Protein AF-A0A7C2ISZ1-F1 (afdb_monomer_lite)

pLDDT: mean 76.81, std 23.56, range [30.48, 97.44]

Radius of gyration: 20.72 Å; chains: 1; bounding box: 56×59×40 Å

Structure (mmCIF, N/CA/C/O backbone):
data_AF-A0A7C2ISZ1-F1
#
_entry.id   AF-A0A7C2ISZ1-F1
#
loop_
_atom_site.group_PDB
_atom_site.id
_atom_site.type_symbol
_atom_site.label_atom_id
_atom_site.label_alt_id
_atom_site.label_comp_id
_atom_site.label_asym_id
_atom_site.label_entity_id
_atom_site.label_seq_id
_atom_site.pdbx_PDB_ins_code
_atom_site.Cartn_x
_atom_site.Cartn_y
_atom_site.Cartn_z
_atom_site.occupancy
_atom_site.B_iso_or_equiv
_atom_site.auth_seq_id
_atom_site.auth_comp_id
_atom_site.auth_asym_id
_atom_site.auth_atom_id
_atom_site.pdbx_PDB_model_num
ATOM 1 N N . MET A 1 1 ? -34.722 -47.694 -7.011 1.00 45.47 1 MET A N 1
ATOM 2 C CA . MET A 1 1 ? -33.798 -48.742 -7.490 1.00 45.47 1 MET A CA 1
ATOM 3 C C . MET A 1 1 ? -33.853 -48.761 -9.009 1.00 45.47 1 MET A C 1
ATOM 5 O O . MET A 1 1 ? -34.831 -49.248 -9.549 1.00 45.47 1 MET A O 1
ATOM 9 N N . LEU A 1 2 ? -32.881 -48.117 -9.660 1.00 36.44 2 LEU A N 1
ATOM 10 C CA . LEU A 1 2 ? -32.377 -48.384 -11.016 1.00 36.44 2 LEU A CA 1
ATOM 11 C C . LEU A 1 2 ? -31.318 -47.314 -11.303 1.00 36.44 2 LEU A C 1
ATOM 13 O O . LEU A 1 2 ? -31.613 -46.152 -11.563 1.00 36.44 2 LEU A O 1
ATOM 17 N N . THR A 1 3 ? -30.070 -47.721 -11.118 1.00 39.59 3 THR A N 1
ATOM 18 C CA . THR A 1 3 ? -28.857 -46.961 -11.388 1.00 39.59 3 THR A CA 1
ATOM 19 C C . THR A 1 3 ? -28.604 -46.921 -12.893 1.00 39.59 3 THR A C 1
ATOM 21 O O . THR A 1 3 ? -28.701 -47.939 -13.576 1.00 39.59 3 THR A O 1
ATOM 24 N N . ARG A 1 4 ? -28.233 -45.752 -13.422 1.00 34.38 4 ARG A N 1
ATOM 25 C CA . ARG A 1 4 ? -27.543 -45.648 -14.712 1.00 34.38 4 ARG A CA 1
ATOM 26 C C . ARG A 1 4 ? -26.405 -44.647 -14.600 1.00 34.38 4 ARG A C 1
ATOM 28 O O . ARG A 1 4 ? -26.582 -43.443 -14.731 1.00 34.38 4 ARG A O 1
ATOM 35 N N . THR A 1 5 ? -25.230 -45.194 -14.335 1.00 41.28 5 THR A N 1
ATOM 36 C CA . THR A 1 5 ? -23.928 -44.596 -14.606 1.00 41.28 5 THR A CA 1
ATOM 37 C C . THR A 1 5 ? -23.737 -44.520 -16.119 1.00 41.28 5 THR A C 1
ATOM 39 O O . THR A 1 5 ? -23.880 -45.532 -16.803 1.00 41.28 5 THR A O 1
ATOM 42 N N . VAL A 1 6 ? -23.383 -43.345 -16.642 1.00 44.47 6 VAL A N 1
ATOM 43 C CA . VAL A 1 6 ? -22.763 -43.223 -17.966 1.00 44.47 6 VAL A CA 1
ATOM 44 C C . VAL A 1 6 ? -21.570 -42.286 -17.844 1.00 44.47 6 VAL A C 1
ATOM 46 O O . VAL A 1 6 ? -21.698 -41.070 -17.750 1.00 44.47 6 VAL A O 1
ATOM 49 N N . SER A 1 7 ? -20.399 -42.908 -17.816 1.00 44.41 7 SER A N 1
ATOM 50 C CA . SER A 1 7 ? -19.099 -42.321 -18.095 1.00 44.41 7 SER A CA 1
ATOM 51 C C . SER A 1 7 ? -18.958 -42.046 -19.593 1.00 44.41 7 SER A C 1
ATOM 53 O O . SER A 1 7 ? -19.218 -42.939 -20.399 1.00 44.41 7 SER A O 1
ATOM 55 N N . SER A 1 8 ? -18.484 -40.865 -19.981 1.00 38.34 8 SER A N 1
ATOM 56 C CA . SER A 1 8 ? -17.553 -40.704 -21.110 1.00 38.34 8 SER A CA 1
ATOM 57 C C . SER A 1 8 ? -17.121 -39.247 -21.256 1.00 38.34 8 SER A C 1
ATOM 59 O O . SER A 1 8 ? -17.937 -38.331 -21.322 1.00 38.34 8 SER A O 1
ATOM 61 N N . LEU A 1 9 ? -15.799 -39.074 -21.307 1.00 44.91 9 LEU A N 1
ATOM 62 C CA . LEU A 1 9 ? -15.098 -37.899 -21.806 1.00 44.91 9 LEU A CA 1
ATOM 63 C C . LEU A 1 9 ? -15.759 -37.382 -23.090 1.00 44.91 9 LEU A C 1
ATOM 65 O O . LEU A 1 9 ? -15.868 -38.107 -24.077 1.00 44.91 9 LEU A O 1
ATOM 69 N N . GLY A 1 10 ? -16.114 -36.103 -23.096 1.00 30.48 10 GLY A N 1
ATOM 70 C CA . GLY A 1 10 ? -16.545 -35.396 -24.291 1.00 30.48 10 GLY A CA 1
ATOM 71 C C . GLY A 1 10 ? -16.126 -33.941 -24.194 1.00 30.48 10 GLY A C 1
ATOM 72 O O . GLY A 1 10 ? -16.790 -33.151 -23.531 1.00 30.48 10 GLY A O 1
ATOM 73 N N . TRP A 1 11 ? -15.021 -33.591 -24.853 1.00 36.66 11 TRP A N 1
ATOM 74 C CA . TRP A 1 11 ? -14.612 -32.205 -25.066 1.00 36.66 11 TRP A CA 1
ATOM 75 C C . TRP A 1 11 ? -15.662 -31.537 -25.955 1.00 36.66 11 TRP A C 1
ATOM 77 O O . TRP A 1 11 ? -15.658 -31.689 -27.177 1.00 36.66 11 TRP A O 1
ATOM 87 N N . ARG A 1 12 ? -16.617 -30.838 -25.340 1.00 35.25 12 ARG A N 1
ATOM 88 C CA . ARG A 1 12 ? -17.574 -29.999 -26.058 1.00 35.25 12 ARG A CA 1
ATOM 89 C C . ARG A 1 12 ? -17.007 -28.589 -26.148 1.00 35.25 12 ARG A C 1
ATOM 91 O O . ARG A 1 12 ? -16.750 -27.943 -25.141 1.00 35.25 12 ARG A O 1
ATOM 98 N N . LYS A 1 13 ? -16.814 -28.154 -27.393 1.00 39.44 13 LYS A N 1
ATOM 99 C CA . LYS A 1 13 ? -16.612 -26.772 -27.840 1.00 39.44 13 LYS A CA 1
ATOM 100 C C . LYS A 1 13 ? -17.464 -25.816 -26.989 1.00 39.44 13 LYS A C 1
ATOM 102 O O . LYS A 1 13 ? -18.690 -25.875 -27.063 1.00 39.44 13 LYS A O 1
ATOM 107 N N . ILE A 1 14 ? -16.828 -24.953 -26.199 1.00 41.53 14 ILE A N 1
ATOM 108 C CA . ILE A 1 14 ? -17.513 -23.870 -25.484 1.00 41.53 14 ILE A CA 1
ATOM 109 C C . ILE A 1 14 ? -17.666 -22.721 -26.480 1.00 41.53 14 ILE A C 1
ATOM 111 O O . ILE A 1 14 ? -16.791 -21.875 -26.630 1.00 41.53 14 ILE A O 1
ATOM 115 N N . SER A 1 15 ? -18.758 -22.737 -27.237 1.00 41.94 15 SER A N 1
ATOM 116 C CA . SER A 1 15 ? -19.287 -21.530 -27.865 1.00 41.94 15 SER A CA 1
ATOM 117 C 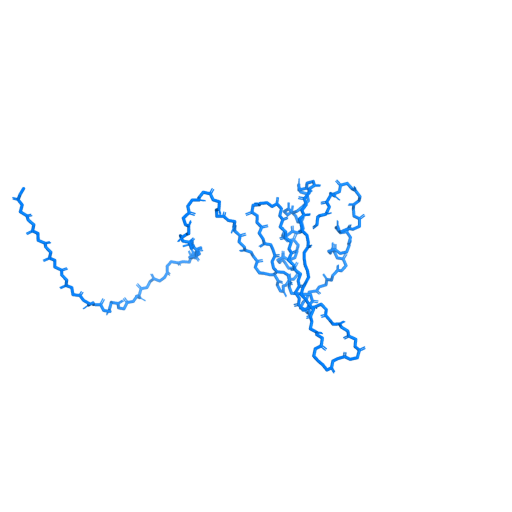C . SER A 1 15 ? -20.244 -20.876 -26.873 1.00 41.94 15 SER A C 1
ATOM 119 O O . SER A 1 15 ? -21.129 -21.565 -26.367 1.00 41.94 15 SER A O 1
ATOM 121 N N . CYS A 1 16 ? -20.069 -19.565 -26.674 1.00 32.84 16 CYS A N 1
ATOM 122 C CA . CYS A 1 16 ? -20.846 -18.657 -25.817 1.00 32.84 16 CYS A CA 1
ATOM 123 C C . CYS A 1 16 ? -20.320 -18.538 -24.373 1.00 32.84 16 CYS A C 1
ATOM 125 O O . CYS A 1 16 ? -20.858 -19.138 -23.447 1.00 32.84 16 CYS A O 1
ATOM 127 N N . LEU A 1 17 ? -19.282 -17.714 -24.181 1.00 43.31 17 LEU A N 1
ATOM 128 C CA . LEU A 1 17 ? -18.972 -17.129 -22.873 1.00 43.31 17 LEU A CA 1
ATOM 129 C C . LEU A 1 17 ? -19.955 -15.967 -22.620 1.00 43.31 17 LEU A C 1
ATOM 131 O O . LEU A 1 17 ? -19.984 -15.042 -23.436 1.00 43.31 17 LEU A O 1
ATOM 135 N N . PRO A 1 18 ? -20.765 -15.975 -21.547 1.00 39.19 18 PRO A N 1
ATOM 136 C CA . PRO A 1 18 ? -21.414 -14.754 -21.079 1.00 39.19 18 PRO A CA 1
ATOM 137 C C . PRO A 1 18 ? -20.346 -13.776 -20.548 1.00 39.19 18 PRO A C 1
ATOM 139 O O . PRO A 1 18 ? -19.317 -14.223 -20.032 1.00 39.19 18 PRO A O 1
ATOM 142 N N . PRO A 1 19 ? -20.543 -12.449 -20.665 1.00 48.84 19 PRO A N 1
ATOM 143 C CA . PRO A 1 19 ? -19.635 -11.494 -20.051 1.00 48.84 19 PRO A CA 1
ATOM 144 C C . PRO A 1 19 ? -19.824 -11.542 -18.528 1.00 48.84 19 PRO A C 1
ATOM 146 O O . PRO A 1 19 ? -20.954 -11.630 -18.053 1.00 48.84 19 PRO A O 1
ATOM 149 N N . LEU A 1 20 ? -18.709 -11.439 -17.797 1.00 46.62 20 LEU A N 1
ATOM 150 C CA . LEU A 1 20 ? -18.579 -11.486 -16.329 1.00 46.62 20 LEU A CA 1
ATOM 151 C C . LEU A 1 20 ? -18.564 -12.903 -15.729 1.00 46.62 20 LEU A C 1
ATOM 153 O O . LEU A 1 20 ? -19.437 -13.299 -14.962 1.00 46.62 20 LEU A O 1
ATOM 157 N N . ALA A 1 21 ? -17.513 -13.662 -16.042 1.00 36.69 21 ALA A N 1
ATOM 158 C CA . ALA A 1 21 ? -17.129 -14.814 -15.236 1.00 36.69 21 ALA A CA 1
ATOM 159 C C . ALA A 1 21 ? -16.284 -14.330 -14.044 1.00 36.69 21 ALA A C 1
ATOM 161 O O . ALA A 1 21 ? -15.071 -14.173 -14.159 1.00 36.69 21 ALA A O 1
ATOM 162 N N . THR A 1 22 ? -16.930 -14.070 -12.906 1.00 44.41 22 THR A N 1
ATOM 163 C CA . THR A 1 22 ? -16.241 -14.012 -11.611 1.00 44.41 22 THR A CA 1
ATOM 164 C C . THR A 1 22 ? -15.745 -15.419 -11.287 1.00 44.41 22 THR A C 1
ATOM 166 O O . THR A 1 22 ? -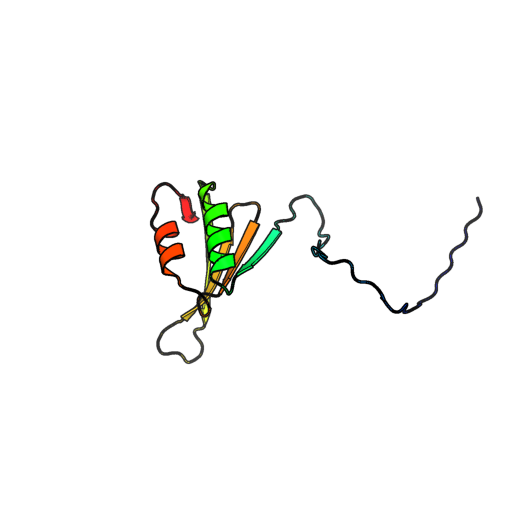16.543 -16.355 -11.160 1.00 44.41 22 THR A O 1
ATOM 169 N N . TRP A 1 23 ? -14.428 -15.590 -11.200 1.00 42.28 23 TRP A N 1
ATOM 170 C CA . TRP A 1 23 ? -13.802 -16.865 -10.864 1.00 42.28 23 TRP A CA 1
ATOM 171 C C . TRP A 1 23 ? -13.977 -17.146 -9.369 1.00 42.28 23 TRP A C 1
ATOM 173 O O . TRP A 1 23 ? -13.201 -16.675 -8.550 1.00 42.28 23 TRP A O 1
ATOM 183 N N . HIS A 1 24 ? -14.993 -17.929 -9.008 1.00 42.22 24 HIS A N 1
ATOM 184 C CA . HIS A 1 24 ? -15.132 -18.439 -7.644 1.00 42.22 24 HIS A CA 1
ATOM 185 C C . HIS A 1 24 ? -14.280 -19.703 -7.490 1.00 42.22 24 HIS A C 1
ATOM 187 O O . HIS A 1 24 ? -14.589 -20.749 -8.070 1.00 42.22 24 HIS A O 1
ATOM 193 N N . VAL A 1 25 ? -13.204 -19.622 -6.709 1.00 51.28 25 VAL A N 1
ATOM 194 C CA . VAL A 1 25 ? -12.370 -20.781 -6.363 1.00 51.28 25 VAL A CA 1
ATOM 195 C C . VAL A 1 25 ? -12.933 -21.415 -5.092 1.00 51.28 25 VAL A C 1
ATOM 197 O O . VAL A 1 25 ? -12.786 -20.874 -4.005 1.00 51.28 25 VAL A O 1
ATOM 200 N N . ASN A 1 26 ? -13.599 -22.565 -5.213 1.00 41.12 26 ASN A N 1
ATOM 201 C CA . ASN A 1 26 ? -14.127 -23.301 -4.059 1.00 41.12 26 ASN A CA 1
ATOM 202 C C . ASN A 1 26 ? -12.981 -23.897 -3.221 1.00 41.12 26 ASN A C 1
ATOM 204 O O . ASN A 1 26 ? -12.420 -24.934 -3.580 1.00 41.12 26 ASN A O 1
ATOM 208 N N . LEU A 1 27 ? -12.669 -23.268 -2.087 1.00 47.44 27 LEU A N 1
ATOM 209 C CA . LEU A 1 27 ? -11.837 -23.829 -1.022 1.00 47.44 27 LEU A CA 1
ATOM 210 C C . LEU A 1 27 ? -12.666 -23.896 0.272 1.00 47.44 27 LEU A C 1
ATOM 212 O O . LEU A 1 27 ? -13.479 -23.027 0.569 1.00 47.44 27 LEU A O 1
ATOM 216 N N . TYR A 1 28 ? -12.522 -25.008 0.982 1.00 47.22 28 TYR A N 1
ATOM 217 C CA . TYR A 1 28 ? -13.369 -25.484 2.074 1.00 47.22 28 TYR A CA 1
ATOM 218 C C . TYR A 1 28 ? -13.476 -24.490 3.258 1.00 47.22 28 TYR A C 1
ATOM 220 O O . TYR A 1 28 ? -12.471 -23.955 3.707 1.00 47.22 28 TYR A O 1
ATOM 228 N N . ASN A 1 29 ? -14.694 -24.321 3.799 1.00 48.12 29 ASN A N 1
ATOM 229 C CA . ASN A 1 29 ? -15.067 -23.542 4.999 1.00 48.12 29 ASN A CA 1
ATOM 230 C C . ASN A 1 29 ? -14.846 -22.002 4.976 1.00 48.12 29 ASN A C 1
ATOM 232 O O . ASN A 1 29 ? -13.922 -21.473 5.578 1.00 48.12 29 ASN A O 1
ATOM 236 N N . GLY A 1 30 ? -15.842 -21.267 4.465 1.00 50.84 30 GLY A N 1
ATOM 237 C CA . GLY A 1 30 ? -16.459 -20.155 5.213 1.00 50.84 30 GLY A CA 1
ATOM 238 C C . GLY A 1 30 ? -15.921 -18.724 5.078 1.00 50.84 30 GLY A C 1
ATOM 239 O O . GLY A 1 30 ? -16.648 -17.823 5.478 1.00 50.84 30 GLY A O 1
ATOM 240 N N . PHE A 1 31 ? -14.747 -18.481 4.495 1.00 55.12 31 PHE A N 1
ATOM 241 C CA . PHE A 1 31 ? -14.264 -17.120 4.210 1.00 55.12 31 PHE A CA 1
ATOM 242 C C . PHE A 1 31 ? -13.576 -17.094 2.843 1.00 55.12 31 PHE A C 1
ATOM 244 O O . PHE A 1 31 ? -12.391 -17.396 2.722 1.00 55.12 31 PHE A O 1
ATOM 251 N N . MET A 1 32 ? -14.345 -16.801 1.794 1.00 60.53 32 MET A N 1
ATOM 252 C CA . MET A 1 32 ? -13.780 -16.467 0.489 1.00 60.53 32 MET A CA 1
ATOM 253 C C . MET A 1 32 ? -13.493 -14.971 0.512 1.00 60.53 32 MET A C 1
ATOM 255 O O . MET A 1 32 ? -14.424 -14.176 0.552 1.00 60.53 32 MET A O 1
ATOM 259 N N . VAL A 1 33 ? -12.214 -14.616 0.568 1.00 68.62 33 VAL A N 1
ATOM 260 C CA . VAL A 1 33 ? -11.762 -13.230 0.448 1.00 68.62 33 VAL A CA 1
ATOM 261 C C . VAL A 1 33 ? -11.602 -12.952 -1.042 1.00 68.62 33 VAL A C 1
ATOM 263 O O . VAL A 1 33 ? -10.867 -13.671 -1.727 1.00 68.62 33 VAL A O 1
ATOM 266 N N . ASP A 1 34 ? -12.329 -11.962 -1.552 1.00 88.56 34 ASP A N 1
ATOM 267 C CA . ASP A 1 34 ? -12.216 -11.557 -2.952 1.00 88.56 34 ASP A CA 1
ATOM 268 C C . ASP A 1 34 ? -10.863 -10.877 -3.180 1.00 88.56 34 ASP A C 1
ATOM 270 O O . ASP A 1 34 ? -10.299 -10.271 -2.268 1.00 88.56 34 ASP A O 1
ATOM 274 N N . TYR A 1 35 ? -10.322 -10.954 -4.397 1.00 94.00 35 TYR A N 1
ATOM 275 C CA . TYR A 1 35 ? -9.089 -10.244 -4.735 1.00 94.00 35 TYR A CA 1
ATOM 276 C C . TYR A 1 35 ? -9.226 -9.403 -6.003 1.00 94.00 35 TYR A C 1
ATOM 278 O O . TYR A 1 35 ? -9.963 -9.749 -6.930 1.00 94.00 35 TYR A O 1
ATOM 286 N N . GLN A 1 36 ? -8.488 -8.294 -6.051 1.00 96.25 36 GLN A N 1
ATOM 287 C CA . GLN A 1 36 ? -8.439 -7.378 -7.188 1.00 96.25 36 GLN A CA 1
ATOM 288 C C . GLN A 1 36 ? -6.993 -6.994 -7.495 1.00 96.25 36 GLN A C 1
ATOM 290 O O . GLN A 1 36 ? -6.285 -6.491 -6.628 1.00 96.25 36 GLN A O 1
ATOM 295 N N . TYR A 1 37 ? -6.567 -7.215 -8.738 1.00 97.31 37 TYR A N 1
ATOM 296 C CA . TYR A 1 37 ? -5.284 -6.723 -9.236 1.00 97.31 37 TYR A CA 1
ATOM 297 C C . TYR A 1 37 ? -5.441 -5.306 -9.795 1.00 97.31 37 TYR A C 1
ATOM 299 O O . TYR A 1 37 ? -6.413 -5.032 -10.503 1.00 97.31 37 TYR A O 1
ATOM 307 N N . ILE A 1 38 ? -4.510 -4.417 -9.455 1.00 97.44 38 ILE A N 1
ATOM 308 C CA . ILE A 1 38 ? -4.547 -2.996 -9.803 1.00 97.44 38 ILE A CA 1
ATOM 309 C C . ILE A 1 38 ? -3.213 -2.595 -10.423 1.00 97.44 38 ILE A C 1
ATOM 311 O O . ILE A 1 38 ? -2.197 -2.534 -9.738 1.00 97.44 38 ILE A O 1
ATOM 315 N N . ASP A 1 39 ? -3.253 -2.249 -11.703 1.00 97.00 39 ASP A N 1
ATOM 316 C CA . ASP A 1 39 ? -2.124 -1.752 -12.495 1.00 97.00 39 ASP A CA 1
ATOM 317 C C . ASP A 1 39 ? -2.438 -0.419 -13.200 1.00 97.00 39 ASP A C 1
ATOM 319 O O . ASP A 1 39 ? -1.612 0.102 -13.948 1.00 97.00 39 ASP A O 1
ATOM 323 N N . ASP A 1 40 ? -3.613 0.171 -12.935 1.00 96.69 40 ASP A N 1
ATOM 324 C CA . ASP A 1 40 ? -4.049 1.433 -13.528 1.00 96.69 40 ASP A CA 1
ATOM 325 C C . ASP A 1 40 ? -4.648 2.427 -12.511 1.00 96.69 40 ASP A C 1
ATOM 327 O O . ASP A 1 40 ? -5.049 2.096 -11.388 1.00 96.69 40 ASP A O 1
ATOM 331 N N . ALA A 1 41 ? -4.734 3.695 -12.925 1.00 95.62 41 ALA A N 1
ATOM 332 C CA . ALA A 1 41 ? -5.232 4.788 -12.090 1.00 95.62 41 ALA A CA 1
ATOM 333 C C . ALA A 1 41 ? -6.721 4.660 -11.705 1.00 95.62 41 ALA A C 1
ATOM 335 O O . ALA A 1 41 ? -7.148 5.179 -10.671 1.00 95.62 41 ALA A O 1
ATOM 336 N N . ASN A 1 42 ? -7.539 3.997 -12.524 1.00 96.62 42 ASN A N 1
ATOM 337 C CA . ASN A 1 42 ? -8.967 3.830 -12.265 1.00 96.62 42 ASN A CA 1
ATOM 338 C C . ASN A 1 42 ? -9.219 2.737 -11.218 1.00 96.62 42 ASN A C 1
ATOM 340 O O . ASN A 1 42 ? -10.040 2.933 -10.321 1.00 96.62 42 ASN A O 1
ATOM 344 N N . GLY A 1 43 ? -8.493 1.622 -11.292 1.00 96.00 43 GLY A N 1
ATOM 345 C CA . GLY A 1 43 ? -8.452 0.596 -10.256 1.00 96.00 43 GLY A CA 1
ATOM 346 C C . GLY A 1 43 ? -7.970 1.181 -8.933 1.00 96.00 43 GLY A C 1
ATOM 347 O O . GLY A 1 43 ? -8.633 1.012 -7.910 1.00 96.00 43 GLY A O 1
ATOM 348 N N . LEU A 1 44 ? -6.906 1.989 -8.971 1.00 96.50 44 LEU A N 1
ATOM 349 C CA . LEU A 1 44 ? -6.379 2.661 -7.786 1.00 96.50 44 LEU A CA 1
ATOM 350 C C . LEU A 1 44 ? -7.411 3.593 -7.130 1.00 96.50 44 LEU A C 1
ATOM 352 O O . LEU A 1 44 ? -7.576 3.594 -5.908 1.00 96.50 44 LEU A O 1
ATOM 356 N N . LYS A 1 45 ? -8.142 4.371 -7.936 1.00 95.81 45 LYS A N 1
ATOM 357 C CA . LYS A 1 45 ? -9.215 5.242 -7.443 1.00 95.81 45 LYS A CA 1
ATOM 358 C C . LYS A 1 45 ? -10.339 4.440 -6.779 1.00 95.81 45 LYS A C 1
ATOM 360 O O . LYS A 1 45 ? -10.787 4.813 -5.698 1.00 95.81 45 LYS A O 1
ATOM 365 N N . LYS A 1 46 ? -10.780 3.342 -7.399 1.00 95.88 46 LYS A N 1
ATOM 366 C CA . LYS A 1 46 ? -11.837 2.477 -6.847 1.00 95.88 46 LYS A CA 1
ATO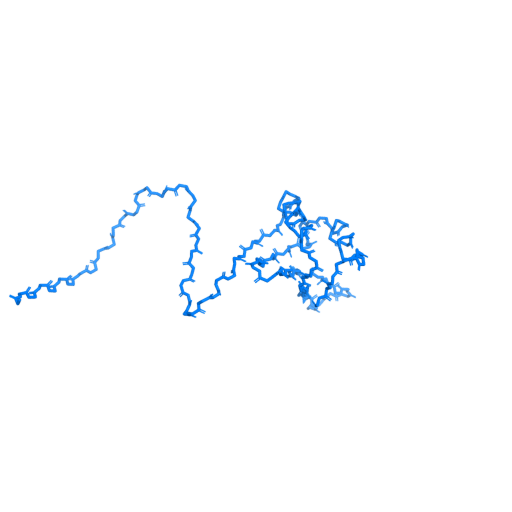M 367 C C . LYS A 1 46 ? -11.418 1.831 -5.531 1.00 95.88 46 LYS A C 1
ATOM 369 O O . LYS A 1 46 ? -12.205 1.817 -4.590 1.00 95.88 46 LYS A O 1
ATOM 374 N N . MET A 1 47 ? -10.177 1.357 -5.446 1.00 95.69 47 MET A N 1
ATOM 375 C CA . MET A 1 47 ? -9.612 0.832 -4.204 1.00 95.69 47 MET A CA 1
ATOM 376 C C . MET A 1 47 ? -9.633 1.879 -3.090 1.00 95.69 47 MET A C 1
ATOM 378 O O . MET A 1 47 ? -10.069 1.582 -1.985 1.00 95.69 47 MET A O 1
ATOM 382 N N . GLN A 1 48 ? -9.216 3.118 -3.363 1.00 95.00 48 GLN A N 1
ATOM 383 C CA . GLN A 1 48 ? -9.285 4.185 -2.359 1.00 95.00 48 GLN A CA 1
ATOM 384 C C . GLN A 1 48 ? -10.717 4.475 -1.921 1.00 95.00 48 GLN A C 1
ATOM 386 O O . GLN A 1 48 ? -10.972 4.651 -0.734 1.00 95.00 48 GLN A O 1
ATOM 391 N N . GLU A 1 49 ? -11.656 4.555 -2.863 1.00 94.81 49 GLU A N 1
ATOM 392 C CA . GLU A 1 49 ? -13.070 4.772 -2.547 1.00 94.81 49 GLU A CA 1
ATOM 393 C C . GLU A 1 49 ? -13.627 3.656 -1.657 1.00 94.81 49 GLU A C 1
ATOM 395 O O . GLU A 1 49 ? -14.363 3.949 -0.717 1.00 94.81 49 GLU A O 1
ATOM 400 N N . HIS A 1 50 ? -13.210 2.412 -1.896 1.00 94.06 50 HIS A N 1
ATOM 401 C CA . HIS A 1 50 ? -13.531 1.259 -1.058 1.00 94.06 50 HIS A CA 1
ATOM 402 C C . HIS A 1 50 ? -12.909 1.377 0.344 1.00 94.06 50 HIS A C 1
ATOM 404 O O . HIS A 1 50 ? -13.617 1.394 1.352 1.00 94.06 50 HIS A O 1
ATOM 410 N N . LEU A 1 51 ? -11.591 1.575 0.424 1.00 94.31 51 LEU A N 1
ATOM 411 C CA . LEU A 1 51 ? -10.840 1.654 1.683 1.00 94.31 51 LEU A CA 1
ATOM 412 C C . LEU A 1 51 ? -11.126 2.922 2.502 1.00 94.31 51 LEU A C 1
ATOM 414 O O . LEU A 1 51 ? -10.766 3.002 3.680 1.00 94.31 51 LEU A O 1
ATOM 418 N N . ARG A 1 52 ? -11.810 3.927 1.940 1.00 92.44 52 ARG A N 1
ATOM 419 C CA . ARG A 1 52 ? -12.271 5.103 2.699 1.00 92.44 52 ARG A CA 1
ATOM 420 C C . ARG A 1 52 ? -13.172 4.714 3.865 1.00 92.44 52 ARG A C 1
ATOM 422 O O . ARG A 1 52 ? -13.023 5.316 4.927 1.00 92.44 52 ARG A O 1
ATOM 429 N N . ALA A 1 53 ? -14.046 3.724 3.689 1.00 91.38 53 ALA A N 1
ATOM 430 C CA . ALA A 1 53 ? -14.958 3.258 4.735 1.00 91.38 53 ALA A CA 1
ATOM 431 C C . ALA A 1 53 ? -14.272 2.369 5.789 1.00 91.38 53 ALA A C 1
ATOM 433 O O . ALA A 1 53 ? -14.779 2.246 6.903 1.00 91.38 53 ALA A O 1
ATOM 434 N N . ALA A 1 54 ? -13.116 1.785 5.462 1.00 93.31 54 ALA A N 1
ATOM 435 C CA . ALA A 1 54 ? -12.358 0.949 6.381 1.00 93.31 54 ALA A CA 1
ATOM 436 C C . ALA A 1 54 ? -11.644 1.804 7.442 1.00 93.31 54 ALA A C 1
ATOM 438 O O . ALA A 1 54 ? -10.897 2.735 7.122 1.00 93.31 54 ALA A O 1
ATOM 439 N N . SER A 1 55 ? -11.855 1.480 8.719 1.00 94.44 55 SER A N 1
ATOM 440 C CA . SER A 1 55 ? -11.090 2.050 9.838 1.00 94.44 55 SER A CA 1
ATOM 441 C C . SER A 1 55 ? -9.769 1.318 10.083 1.00 94.44 55 SER A C 1
ATOM 443 O O . SER A 1 55 ? -8.911 1.838 10.793 1.00 94.44 55 SER A O 1
ATOM 445 N N . ARG A 1 56 ? -9.601 0.123 9.504 1.00 95.69 56 ARG A N 1
ATOM 446 C CA . ARG A 1 56 ? -8.430 -0.740 9.660 1.00 95.69 56 ARG A CA 1
ATOM 447 C C . ARG A 1 56 ? -8.184 -1.540 8.384 1.00 95.69 56 ARG A C 1
ATOM 449 O O . ARG A 1 56 ? -9.144 -2.027 7.797 1.00 95.69 56 ARG A O 1
ATOM 456 N N . PHE A 1 57 ? -6.926 -1.698 7.989 1.00 96.19 57 PHE A N 1
ATOM 457 C CA . PHE A 1 57 ? -6.507 -2.595 6.908 1.00 96.19 57 PHE A CA 1
ATOM 458 C C . PHE A 1 57 ? -5.081 -3.106 7.156 1.00 96.19 57 PHE A C 1
ATOM 460 O O . PHE A 1 57 ? -4.321 -2.480 7.890 1.00 96.19 57 PHE A O 1
ATOM 467 N N . SER A 1 58 ? -4.709 -4.244 6.575 1.00 96.56 58 SER A N 1
ATOM 468 C CA . SER A 1 58 ? -3.328 -4.740 6.592 1.00 96.56 58 SER A CA 1
ATOM 469 C C . SER A 1 58 ? -2.576 -4.295 5.344 1.00 96.56 58 SER A C 1
ATOM 471 O O . SER A 1 58 ? -3.192 -4.186 4.280 1.00 96.56 58 SER A O 1
ATOM 473 N N . VAL A 1 59 ? -1.264 -4.087 5.457 1.00 96.00 59 VAL A N 1
ATOM 474 C CA . VAL A 1 59 ? -0.384 -3.771 4.322 1.00 96.00 59 VAL A CA 1
ATOM 475 C C . VAL A 1 59 ? 0.833 -4.687 4.336 1.00 96.00 59 VAL A C 1
ATOM 477 O O . VAL A 1 59 ? 1.507 -4.801 5.351 1.00 96.00 59 VAL A O 1
ATOM 480 N N . ASP A 1 60 ? 1.144 -5.289 3.194 1.00 95.44 60 ASP A N 1
ATOM 481 C CA . ASP A 1 60 ? 2.391 -6.023 2.977 1.00 95.44 60 ASP A CA 1
ATOM 482 C C . ASP A 1 60 ? 3.055 -5.571 1.670 1.00 95.44 60 ASP A C 1
ATOM 484 O O . ASP A 1 60 ? 2.398 -4.968 0.812 1.00 95.44 60 ASP A O 1
ATOM 488 N N . ILE A 1 61 ? 4.360 -5.811 1.536 1.00 94.19 61 ILE A N 1
ATOM 489 C CA . ILE A 1 61 ? 5.134 -5.437 0.349 1.00 94.19 61 ILE A CA 1
ATOM 490 C C . ILE A 1 61 ? 6.030 -6.580 -0.115 1.00 94.19 61 ILE A C 1
ATOM 492 O O . ILE A 1 61 ? 6.684 -7.244 0.682 1.00 94.19 61 ILE A O 1
ATOM 496 N N . GLU A 1 62 ? 6.158 -6.723 -1.430 1.00 93.25 62 GLU A N 1
ATOM 497 C CA . GLU A 1 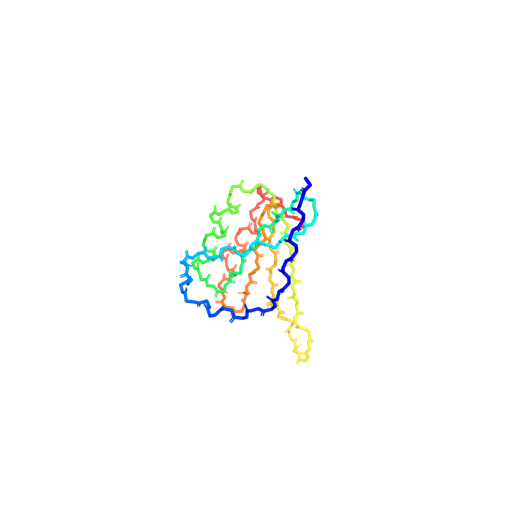62 ? 7.183 -7.567 -2.042 1.00 93.25 62 GLU A CA 1
ATOM 498 C C . GLU A 1 62 ? 8.251 -6.681 -2.668 1.00 93.25 62 GLU A C 1
ATOM 500 O O . GLU A 1 62 ? 7.944 -5.728 -3.394 1.00 93.25 62 GLU A O 1
ATOM 505 N N . SER A 1 63 ? 9.519 -6.993 -2.413 1.00 86.25 63 SER A N 1
ATOM 506 C CA . SER A 1 63 ? 10.654 -6.276 -2.989 1.00 86.25 63 SER A CA 1
ATOM 507 C C . SER A 1 63 ? 11.508 -7.191 -3.858 1.00 86.25 63 SER A C 1
ATOM 509 O O . SER A 1 63 ? 11.710 -8.368 -3.558 1.00 86.25 63 SER A O 1
ATOM 511 N N . ASP A 1 64 ? 12.029 -6.638 -4.954 1.00 80.00 64 ASP A N 1
ATOM 512 C CA . ASP A 1 64 ? 13.042 -7.311 -5.766 1.00 80.00 64 ASP A CA 1
ATOM 513 C C . ASP A 1 64 ? 14.432 -6.764 -5.411 1.00 80.00 64 ASP A C 1
ATOM 515 O O . ASP A 1 64 ? 14.729 -5.578 -5.599 1.00 80.00 64 ASP A O 1
ATOM 519 N N . SER A 1 65 ? 15.276 -7.649 -4.874 1.00 64.94 65 SER A N 1
ATOM 520 C CA . SER A 1 65 ? 16.644 -7.361 -4.427 1.00 64.94 65 SER A CA 1
ATOM 521 C C . SER A 1 65 ? 17.727 -7.928 -5.358 1.00 64.94 65 SER A C 1
ATOM 523 O O . SER A 1 65 ? 18.918 -7.692 -5.131 1.00 64.94 65 SER A O 1
ATOM 525 N N . TYR A 1 66 ? 17.374 -8.648 -6.433 1.00 60.03 66 TYR A N 1
ATOM 526 C CA . TYR A 1 66 ? 18.375 -9.293 -7.288 1.00 60.03 66 TYR A CA 1
ATOM 527 C C . TYR A 1 66 ? 19.064 -8.256 -8.206 1.00 60.03 66 TYR A C 1
ATOM 529 O O . TYR A 1 66 ? 18.452 -7.657 -9.089 1.00 60.03 66 TYR A O 1
ATOM 537 N N . HIS A 1 67 ? 20.364 -8.019 -7.981 1.00 62.00 67 HIS A N 1
ATOM 538 C CA . HIS A 1 67 ? 21.275 -7.163 -8.772 1.00 62.00 67 HIS A CA 1
ATOM 539 C C . HIS A 1 67 ? 20.923 -5.665 -8.943 1.00 62.00 67 HIS A C 1
ATOM 541 O O . HIS A 1 67 ? 21.547 -4.988 -9.765 1.00 62.00 67 HIS A O 1
ATOM 547 N N . HIS A 1 68 ? 20.017 -5.098 -8.141 1.00 58.66 68 HIS A N 1
ATOM 548 C CA . HIS A 1 68 ? 19.727 -3.658 -8.149 1.00 58.66 68 HIS A CA 1
ATOM 549 C C . HIS A 1 68 ? 20.393 -2.934 -6.965 1.00 58.66 68 HIS A C 1
ATOM 551 O O . HIS A 1 68 ? 20.222 -3.312 -5.815 1.00 58.66 68 HIS A O 1
ATOM 557 N N . TYR A 1 69 ? 21.129 -1.845 -7.236 1.00 60.50 69 TYR A N 1
ATOM 558 C CA . TYR A 1 69 ? 21.790 -0.998 -6.215 1.00 60.50 69 TYR A CA 1
ATOM 559 C C . TYR A 1 69 ? 20.789 -0.245 -5.309 1.00 60.50 69 TYR A C 1
ATOM 561 O O . TYR A 1 69 ? 21.171 0.354 -4.307 1.00 60.50 69 TYR A O 1
ATOM 569 N N . ARG A 1 70 ? 19.500 -0.255 -5.673 1.00 67.31 70 ARG A N 1
ATOM 570 C CA . ARG A 1 70 ? 18.392 0.314 -4.905 1.00 67.31 70 ARG A CA 1
ATOM 571 C C . ARG A 1 70 ? 17.206 -0.640 -5.013 1.00 67.31 70 ARG A C 1
ATOM 573 O O . ARG A 1 70 ? 16.760 -0.910 -6.128 1.00 67.31 70 ARG A O 1
ATOM 580 N N . GLU A 1 71 ? 16.752 -1.151 -3.876 1.00 74.25 71 GLU A N 1
ATOM 581 C CA . GLU A 1 71 ? 15.595 -2.044 -3.794 1.00 74.25 71 GLU A CA 1
ATOM 582 C C . GLU A 1 71 ? 14.362 -1.354 -4.387 1.00 74.25 71 GLU A C 1
ATOM 584 O O . GLU A 1 71 ? 14.147 -0.152 -4.187 1.00 74.25 71 GLU A O 1
ATOM 589 N N . LYS A 1 72 ? 13.577 -2.109 -5.156 1.00 83.56 72 LYS A N 1
ATOM 590 C CA . LYS A 1 72 ? 12.297 -1.652 -5.695 1.00 83.56 72 LYS A CA 1
ATOM 591 C C . LYS A 1 72 ? 11.186 -2.456 -5.050 1.00 83.56 72 LYS A C 1
ATOM 593 O O . LYS A 1 72 ? 11.283 -3.677 -4.955 1.00 83.56 72 LYS A O 1
ATOM 598 N N . ILE A 1 73 ? 10.125 -1.760 -4.662 1.00 88.12 73 ILE A N 1
ATOM 599 C CA . ILE A 1 73 ? 8.860 -2.398 -4.319 1.00 88.12 73 ILE A CA 1
ATOM 600 C C . ILE A 1 73 ? 8.280 -2.925 -5.634 1.00 88.12 73 ILE A C 1
ATOM 602 O O . ILE A 1 73 ? 8.067 -2.151 -6.566 1.00 88.12 73 ILE A O 1
ATOM 606 N N . ALA A 1 74 ? 8.117 -4.240 -5.728 1.00 91.19 74 ALA A N 1
ATOM 607 C CA . ALA A 1 74 ? 7.581 -4.936 -6.892 1.00 91.19 74 ALA A CA 1
ATOM 608 C C . ALA A 1 74 ? 6.069 -5.163 -6.770 1.00 91.19 74 ALA A C 1
ATOM 610 O O . ALA A 1 74 ? 5.387 -5.276 -7.785 1.00 91.19 74 ALA A O 1
ATOM 611 N N . LEU A 1 75 ? 5.548 -5.218 -5.542 1.00 94.88 75 LEU A N 1
ATOM 612 C CA . LEU A 1 75 ? 4.127 -5.402 -5.272 1.00 94.88 75 LEU A CA 1
ATOM 613 C C . LEU A 1 75 ? 3.760 -4.812 -3.912 1.00 94.88 75 LEU A C 1
ATOM 615 O O . LEU A 1 75 ? 4.591 -4.789 -3.003 1.00 94.88 75 LEU A O 1
ATO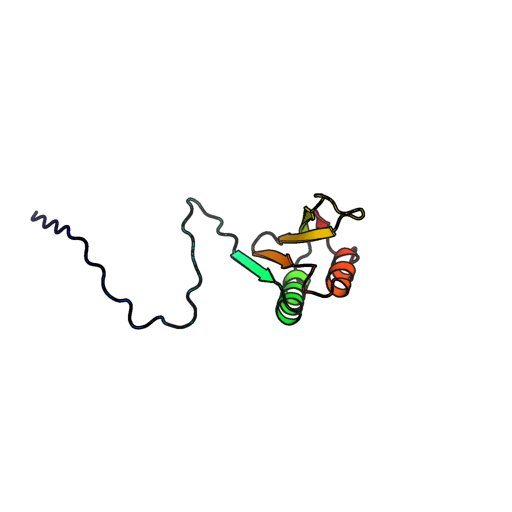M 619 N N . ILE A 1 76 ? 2.516 -4.357 -3.783 1.00 96.00 76 ILE A N 1
ATOM 620 C CA . ILE A 1 76 ? 1.917 -3.962 -2.507 1.00 96.00 76 ILE A CA 1
ATOM 621 C C . ILE A 1 76 ? 0.601 -4.720 -2.349 1.00 96.00 76 ILE A C 1
ATOM 623 O O . ILE A 1 76 ? -0.228 -4.731 -3.260 1.00 96.00 76 ILE A O 1
ATOM 627 N N . GLN A 1 77 ? 0.386 -5.327 -1.189 1.00 96.50 77 GLN A N 1
ATOM 628 C CA . GLN A 1 77 ? -0.833 -6.047 -0.854 1.00 96.50 77 GLN A CA 1
ATOM 629 C C . GLN A 1 77 ? -1.573 -5.302 0.255 1.00 96.50 77 GLN A C 1
ATOM 631 O O . GLN A 1 77 ? -0.992 -5.004 1.294 1.00 96.50 77 GLN A O 1
ATOM 636 N N . ILE A 1 78 ? -2.857 -5.007 0.048 1.00 96.75 78 ILE A N 1
ATOM 637 C CA . ILE A 1 78 ? -3.707 -4.323 1.032 1.00 96.75 78 ILE A CA 1
ATOM 638 C C . ILE A 1 78 ? -4.968 -5.150 1.265 1.00 96.75 78 ILE A C 1
ATOM 640 O O . ILE A 1 78 ? -5.607 -5.554 0.301 1.00 96.75 78 ILE A O 1
ATOM 644 N N . CYS A 1 79 ? -5.355 -5.393 2.517 1.00 95.56 79 CYS A N 1
ATOM 645 C CA . CYS A 1 79 ? -6.574 -6.145 2.834 1.00 95.56 79 CYS A CA 1
ATOM 646 C C . CYS A 1 79 ? -7.387 -5.458 3.930 1.00 95.56 79 CYS A C 1
ATOM 648 O O . CYS A 1 79 ? -6.842 -5.101 4.971 1.00 95.56 79 CYS A O 1
ATOM 650 N N . ASP A 1 80 ? -8.692 -5.292 3.724 1.00 93.31 80 ASP A N 1
ATOM 651 C CA . ASP A 1 80 ? -9.614 -4.734 4.728 1.00 93.31 80 ASP A CA 1
ATOM 652 C C . ASP A 1 80 ? -10.358 -5.803 5.550 1.00 93.31 80 ASP A C 1
ATOM 654 O O . ASP A 1 80 ? -11.159 -5.472 6.421 1.00 93.31 80 ASP A O 1
ATOM 658 N N . GLY A 1 81 ? -10.066 -7.082 5.295 1.00 91.06 81 GLY A N 1
ATOM 659 C CA . GLY A 1 81 ? -10.712 -8.245 5.906 1.00 91.06 81 GLY A CA 1
ATOM 660 C C . GLY A 1 81 ? -11.626 -9.009 4.947 1.00 91.06 81 GLY A C 1
ATOM 661 O O . GLY A 1 81 ? -11.759 -10.222 5.102 1.00 91.06 81 GLY A O 1
ATOM 662 N N . ASP A 1 82 ? -12.170 -8.334 3.930 1.00 89.94 82 ASP A N 1
ATOM 663 C CA . ASP A 1 82 ? -13.108 -8.915 2.962 1.00 89.94 82 ASP A CA 1
ATOM 664 C C . ASP A 1 82 ? -12.538 -8.932 1.536 1.00 89.94 82 ASP A C 1
ATOM 666 O O . ASP A 1 82 ? -12.840 -9.836 0.753 1.00 89.94 82 ASP A O 1
ATOM 670 N N . THR A 1 83 ? -11.700 -7.948 1.189 1.00 93.50 83 THR A N 1
ATOM 671 C CA . THR A 1 83 ? -11.079 -7.815 -0.134 1.00 93.50 83 THR A CA 1
ATOM 672 C C . THR A 1 83 ? -9.569 -7.617 -0.033 1.00 93.50 83 THR A C 1
ATOM 674 O O . THR A 1 83 ? -9.091 -6.749 0.694 1.00 93.50 83 THR A O 1
ATOM 677 N N . VAL A 1 84 ? -8.816 -8.382 -0.828 1.00 96.06 84 VAL A N 1
ATOM 678 C CA . VAL A 1 84 ? -7.373 -8.216 -1.036 1.00 96.06 84 VAL A CA 1
ATOM 679 C C . VAL A 1 84 ? -7.122 -7.435 -2.322 1.00 96.06 84 VAL A C 1
ATOM 681 O O . VAL A 1 84 ? -7.436 -7.880 -3.425 1.00 96.06 84 VAL A O 1
ATOM 684 N N . PHE A 1 85 ? -6.487 -6.283 -2.197 1.00 97.19 85 PHE A N 1
ATOM 685 C CA . PHE A 1 85 ? -5.981 -5.497 -3.309 1.00 97.19 85 PHE A CA 1
ATOM 686 C C . PHE A 1 85 ? -4.511 -5.834 -3.538 1.00 97.19 85 PHE A C 1
ATOM 688 O O . PHE A 1 85 ? -3.694 -5.739 -2.624 1.00 97.19 85 PHE A O 1
ATOM 695 N N . ILE A 1 86 ? -4.185 -6.227 -4.764 1.00 97.25 86 ILE A N 1
ATOM 696 C CA . ILE A 1 86 ? -2.828 -6.510 -5.220 1.00 97.25 86 ILE A CA 1
ATOM 697 C C . ILE A 1 86 ? -2.440 -5.382 -6.170 1.00 97.25 86 ILE A C 1
ATOM 699 O O . ILE A 1 86 ? -2.893 -5.341 -7.313 1.00 97.25 86 ILE A O 1
ATOM 703 N N . LEU A 1 87 ? -1.643 -4.446 -5.677 1.00 96.81 87 LEU A N 1
ATOM 704 C CA . LEU A 1 87 ? -1.266 -3.227 -6.374 1.00 96.81 87 LEU A CA 1
ATOM 705 C C . LEU A 1 87 ? 0.120 -3.372 -7.004 1.00 96.81 87 LEU A C 1
ATOM 707 O O . LEU A 1 87 ? 1.073 -3.747 -6.321 1.00 96.81 87 LEU A O 1
ATOM 711 N N . ASP A 1 88 ? 0.228 -3.025 -8.287 1.00 95.56 88 ASP A N 1
ATOM 712 C CA . ASP A 1 88 ? 1.495 -2.869 -9.001 1.00 95.56 88 ASP A CA 1
ATOM 713 C C . ASP A 1 88 ? 2.016 -1.421 -8.870 1.00 95.56 88 ASP A C 1
ATOM 715 O O . ASP A 1 88 ? 1.529 -0.515 -9.563 1.00 95.56 88 ASP A O 1
ATOM 719 N N . PRO A 1 89 ? 3.022 -1.175 -8.010 1.00 93.44 89 PRO A N 1
ATOM 720 C CA . PRO A 1 89 ? 3.593 0.154 -7.809 1.00 93.44 89 PRO A CA 1
ATOM 721 C C . PRO A 1 89 ? 4.474 0.627 -8.974 1.00 93.44 89 PRO A C 1
ATOM 723 O O . PRO A 1 89 ? 4.858 1.794 -9.007 1.00 93.44 89 PRO A O 1
ATOM 726 N N . LEU A 1 90 ? 4.831 -0.246 -9.923 1.00 92.44 90 LEU A N 1
ATOM 727 C CA . LEU A 1 90 ? 5.649 0.116 -11.085 1.00 92.44 90 LEU A CA 1
ATOM 728 C C . LEU A 1 90 ? 4.809 0.726 -12.213 1.00 92.44 90 LEU A C 1
ATOM 730 O O . LEU A 1 90 ? 5.344 1.466 -13.043 1.00 92.44 90 LEU A O 1
ATOM 734 N N . SER A 1 91 ? 3.510 0.427 -12.225 1.00 92.00 91 SER A N 1
ATOM 735 C CA . SER A 1 91 ? 2.562 0.846 -13.265 1.00 92.00 91 SER A CA 1
ATOM 736 C C . SER A 1 91 ? 1.622 1.976 -12.816 1.00 92.00 91 SER A C 1
ATOM 738 O O . SER A 1 91 ? 0.898 2.541 -13.637 1.00 92.00 91 SER A O 1
ATOM 740 N N . THR A 1 92 ? 1.637 2.349 -11.530 1.00 93.06 92 THR A N 1
ATOM 741 C CA . THR A 1 92 ? 0.685 3.304 -10.935 1.00 93.06 92 THR A CA 1
ATOM 742 C C . THR A 1 92 ? 1.362 4.406 -10.107 1.00 93.06 92 THR A C 1
ATOM 744 O O . THR A 1 92 ? 2.506 4.278 -9.680 1.00 93.06 92 THR A O 1
ATOM 747 N N . ASP A 1 93 ? 0.657 5.523 -9.894 1.00 92.62 93 ASP A N 1
ATOM 748 C CA . ASP A 1 93 ? 1.107 6.618 -9.021 1.00 92.62 93 ASP A CA 1
ATOM 749 C C . ASP A 1 93 ? 0.849 6.276 -7.545 1.00 92.62 93 ASP A C 1
ATOM 751 O O . ASP A 1 93 ? -0.272 5.929 -7.171 1.00 92.62 93 ASP A O 1
ATOM 755 N N . MET A 1 94 ? 1.882 6.386 -6.708 1.00 93.06 94 MET A N 1
ATOM 756 C CA . MET A 1 94 ? 1.838 6.007 -5.293 1.00 93.06 94 MET A CA 1
ATOM 757 C C . MET A 1 94 ? 1.433 7.143 -4.354 1.00 93.06 94 MET A C 1
ATOM 759 O O . MET A 1 94 ? 1.072 6.855 -3.214 1.00 93.06 94 MET A O 1
ATOM 763 N N . GLU A 1 95 ? 1.424 8.406 -4.794 1.00 93.75 95 GLU A N 1
ATOM 764 C CA . GLU A 1 95 ? 1.010 9.543 -3.949 1.00 93.75 95 GLU A CA 1
ATOM 765 C C . GLU A 1 95 ? -0.369 9.353 -3.281 1.00 93.75 95 GLU A C 1
ATOM 767 O O . GLU A 1 95 ? -0.514 9.610 -2.078 1.00 93.75 95 GLU A O 1
ATOM 772 N N . PRO A 1 96 ? -1.394 8.827 -3.980 1.00 91.19 96 PRO A N 1
ATOM 773 C CA . PRO A 1 96 ? -2.689 8.583 -3.356 1.00 91.19 96 PRO A CA 1
ATOM 774 C C . PRO A 1 96 ? -2.660 7.485 -2.282 1.00 91.19 96 PRO A C 1
ATOM 776 O O . PRO A 1 96 ? -3.391 7.561 -1.294 1.00 91.19 96 PRO A O 1
ATOM 779 N N . VAL A 1 97 ? -1.815 6.466 -2.459 1.00 92.06 97 VAL A N 1
ATOM 780 C CA . VAL A 1 97 ? -1.632 5.386 -1.476 1.00 92.06 97 VAL A CA 1
ATOM 781 C C . VAL A 1 97 ? -0.864 5.906 -0.270 1.00 92.06 97 VAL A C 1
ATOM 783 O O . VAL A 1 97 ? -1.275 5.658 0.860 1.00 92.06 97 VAL A O 1
ATOM 786 N N . ALA A 1 98 ? 0.192 6.689 -0.500 1.00 93.06 98 ALA A N 1
ATOM 787 C CA . ALA A 1 98 ? 0.952 7.347 0.555 1.00 93.06 98 ALA A CA 1
ATOM 788 C C . ALA A 1 98 ? 0.043 8.230 1.422 1.00 93.06 98 ALA A C 1
ATOM 790 O O . ALA A 1 98 ? 0.051 8.097 2.642 1.00 93.06 98 ALA A O 1
ATOM 791 N N . SER A 1 99 ? -0.824 9.035 0.800 1.00 92.88 99 SER A N 1
ATOM 792 C CA . SER A 1 99 ? -1.809 9.867 1.508 1.00 92.88 99 SER A CA 1
ATOM 793 C C . SER A 1 99 ? -2.781 9.044 2.365 1.00 92.88 99 SER A C 1
ATOM 795 O O . SER A 1 99 ? -3.140 9.446 3.468 1.00 92.88 99 SER A O 1
ATOM 797 N N . MET A 1 100 ? -3.210 7.876 1.876 1.00 91.88 100 MET A N 1
ATOM 798 C CA . MET A 1 100 ? -4.087 6.967 2.621 1.00 91.88 100 MET A CA 1
ATOM 799 C C . MET A 1 100 ? -3.365 6.303 3.803 1.00 91.88 100 MET A C 1
ATOM 801 O O . MET A 1 100 ? -3.960 6.110 4.862 1.00 91.88 100 MET A O 1
ATOM 805 N N . ILE A 1 101 ? -2.089 5.953 3.631 1.00 92.94 101 ILE A N 1
ATOM 806 C CA . ILE A 1 101 ? -1.246 5.391 4.693 1.00 92.94 101 ILE A CA 1
ATOM 807 C C . ILE A 1 101 ? -0.894 6.461 5.739 1.00 92.94 101 ILE A C 1
ATOM 809 O O . ILE A 1 101 ? -0.767 6.141 6.917 1.00 92.94 101 ILE A O 1
ATOM 813 N N . ASP A 1 102 ? -0.791 7.733 5.369 1.00 95.12 102 ASP A N 1
ATOM 814 C CA . ASP A 1 102 ? -0.494 8.802 6.329 1.00 95.12 102 ASP A CA 1
ATOM 815 C C . ASP A 1 102 ? -1.703 9.162 7.219 1.00 95.12 102 ASP A C 1
ATOM 817 O O . ASP A 1 102 ? -1.537 9.731 8.294 1.00 95.12 102 ASP A O 1
ATOM 821 N N . ASP A 1 103 ? -2.928 8.769 6.837 1.00 95.31 103 ASP A N 1
ATOM 822 C CA . ASP A 1 103 ? -4.154 9.063 7.592 1.00 95.31 103 ASP A CA 1
ATOM 823 C C . ASP A 1 103 ? -4.145 8.402 8.990 1.00 95.31 103 ASP A C 1
ATOM 825 O O . ASP A 1 103 ? -4.297 7.176 9.096 1.00 95.31 103 ASP A O 1
ATOM 829 N N . PRO A 1 104 ? -4.020 9.173 10.091 1.00 95.94 104 PRO A N 1
ATOM 830 C CA . PRO A 1 104 ? -3.927 8.621 11.441 1.00 95.94 104 PRO A CA 1
ATOM 831 C C . PRO A 1 104 ? -5.262 8.067 11.959 1.00 95.94 104 PRO A C 1
ATOM 833 O O . PRO A 1 104 ? -5.277 7.389 12.984 1.00 95.94 104 PRO A O 1
ATOM 836 N N . SER A 1 105 ? -6.384 8.349 11.284 1.00 96.25 105 SER A N 1
ATOM 837 C CA . SER A 1 105 ? -7.696 7.790 11.638 1.00 96.25 105 SER A CA 1
ATOM 838 C C . SER A 1 105 ? -7.866 6.334 11.198 1.00 96.25 105 SER A C 1
ATOM 840 O O . SER A 1 105 ? -8.799 5.662 11.641 1.00 96.25 105 SER A O 1
ATOM 842 N N . LYS A 1 106 ? -6.958 5.843 10.347 1.00 95.44 106 LYS A N 1
ATOM 843 C CA . LYS A 1 106 ? -6.931 4.470 9.851 1.00 95.44 106 LYS A CA 1
ATOM 844 C C . LYS A 1 106 ? -5.826 3.698 10.559 1.00 95.44 106 LYS A C 1
ATOM 846 O O . LYS A 1 106 ? -4.669 4.120 10.557 1.00 95.44 106 LYS A O 1
ATOM 851 N N . GLU A 1 107 ? -6.170 2.559 11.145 1.00 96.50 107 GLU A N 1
ATOM 852 C CA . GLU A 1 107 ? -5.200 1.605 11.674 1.00 96.50 107 GLU A CA 1
ATOM 853 C C . GLU A 1 107 ? -4.617 0.767 10.526 1.00 96.50 107 GLU A C 1
ATOM 855 O O . GLU A 1 107 ? -5.343 0.328 9.633 1.00 96.50 107 GLU A O 1
ATOM 860 N N . LYS A 1 108 ? -3.301 0.549 10.550 1.00 96.06 108 LYS A N 1
ATOM 861 C CA . LYS A 1 108 ? -2.573 -0.239 9.554 1.00 96.06 108 LYS A CA 1
ATOM 862 C C . LYS A 1 108 ? -1.809 -1.324 10.292 1.00 96.06 108 LYS A C 1
ATOM 864 O O . LYS A 1 108 ? -1.100 -0.996 11.245 1.00 96.06 108 LYS A O 1
ATOM 869 N N . ILE A 1 109 ? -2.015 -2.575 9.891 1.00 92.50 109 ILE A N 1
ATOM 870 C CA . ILE A 1 109 ? -1.321 -3.750 10.440 1.00 92.50 109 ILE A CA 1
ATOM 871 C C . ILE A 1 109 ? -0.249 -4.202 9.463 1.00 92.50 109 ILE A C 1
ATOM 873 O O . ILE A 1 109 ? -0.597 -4.317 8.265 1.00 92.50 109 ILE A O 1
#

Foldseek 3Di:
DDDDDDDDDDPDDDDDDDPDDPDDDDDDDDADAAEDEELDPVSVVVVCVVCVPAQEKEKDFDWDDPPDPDIDTQWMWIGSRRYIYIYGPVRDDCVVVVVVVVPPSHHYD

Sequence (109 aa):
MLTRTVSSLGWRKISCLPPLATWHVNLYNGFMVDYQYIDDANGLKKMQEHLRAASRFSVDIESDSYHHYREK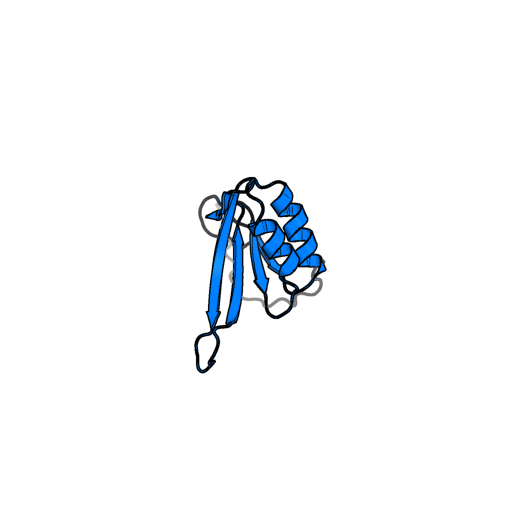IALIQICDGDTVFILDPLSTDMEPVASMIDDPSKEKI

Secondary structure (DSSP, 8-state):
----------------PPS--------SSS---EEEEE-SHHHHHHHHHHHTS-SEEEEEEEEE-SS-SS-EEEEEEEE-SSEEEEE-TTTS--HHHHHHHH-TTSEE-